Protein AF-A0A392VS24-F1 (afdb_monomer)

Structure (mmCIF, N/CA/C/O backbone):
data_AF-A0A392VS24-F1
#
_entry.id   AF-A0A392VS24-F1
#
loop_
_atom_site.group_PDB
_atom_site.id
_atom_site.type_symbol
_atom_site.label_atom_id
_atom_site.label_alt_id
_atom_site.label_comp_id
_atom_site.label_asym_id
_atom_site.label_entity_id
_atom_site.label_seq_id
_atom_site.pdbx_PDB_ins_code
_atom_site.Cartn_x
_atom_site.Cartn_y
_atom_site.Cartn_z
_atom_site.occupancy
_atom_site.B_iso_or_equiv
_atom_site.auth_seq_id
_atom_site.auth_comp_id
_atom_site.auth_asym_id
_atom_site.auth_atom_id
_atom_site.pdbx_PDB_model_num
ATOM 1 N N . MET A 1 1 ? 5.989 8.110 9.886 1.00 59.81 1 MET A N 1
ATOM 2 C CA . MET A 1 1 ? 4.891 7.137 10.090 1.00 59.81 1 MET A CA 1
ATOM 3 C C . MET A 1 1 ? 3.909 7.743 11.092 1.00 59.81 1 MET A C 1
ATOM 5 O O . MET A 1 1 ? 4.373 8.307 12.077 1.00 59.81 1 MET A O 1
ATOM 9 N N . LEU A 1 2 ? 2.597 7.736 10.822 1.00 60.22 2 LEU A N 1
ATOM 10 C CA . LEU A 1 2 ? 1.607 8.309 11.751 1.00 60.22 2 LEU A CA 1
ATOM 11 C C . LEU A 1 2 ? 1.641 7.538 13.078 1.00 60.22 2 LEU A C 1
ATOM 13 O O . LEU A 1 2 ? 1.531 6.317 13.062 1.00 60.22 2 LEU A O 1
ATOM 17 N N . LYS A 1 3 ? 1.802 8.255 14.197 1.00 65.69 3 LYS A N 1
ATOM 18 C CA . LYS A 1 3 ? 1.938 7.675 15.547 1.00 65.69 3 LYS A CA 1
ATOM 19 C C . LYS A 1 3 ? 0.654 7.033 16.088 1.00 65.69 3 LYS A C 1
ATOM 21 O O . LYS A 1 3 ? 0.726 6.285 17.052 1.00 65.69 3 LYS A O 1
ATOM 26 N N . PHE A 1 4 ? -0.492 7.297 15.463 1.00 71.44 4 PHE A N 1
ATOM 27 C CA . PHE A 1 4 ? -1.794 6.768 15.862 1.00 71.44 4 PHE A CA 1
ATOM 28 C C . PHE A 1 4 ? -2.507 6.115 14.674 1.00 71.44 4 PHE A C 1
ATOM 30 O O . PHE A 1 4 ? -2.253 6.454 13.506 1.00 71.44 4 PHE A O 1
ATOM 37 N N . GLY A 1 5 ? -3.354 5.132 14.988 1.00 78.69 5 GLY A N 1
ATOM 38 C CA . GLY A 1 5 ? -4.181 4.428 14.007 1.00 78.69 5 GLY A CA 1
ATOM 39 C C . GLY A 1 5 ? -5.162 5.382 13.333 1.00 78.69 5 GLY A C 1
ATOM 40 O O . GLY A 1 5 ? -5.368 6.493 13.828 1.00 78.69 5 GLY A O 1
ATOM 41 N N . PRO A 1 6 ? -5.732 5.009 12.175 1.00 87.12 6 PRO A N 1
ATOM 42 C CA . PRO A 1 6 ? -6.875 5.747 11.652 1.00 87.12 6 PRO A CA 1
ATOM 43 C C . PRO A 1 6 ? -8.024 5.738 12.691 1.00 87.12 6 PRO A C 1
ATOM 45 O O . PRO A 1 6 ? -8.076 4.830 13.522 1.00 87.12 6 PRO A O 1
ATOM 48 N N .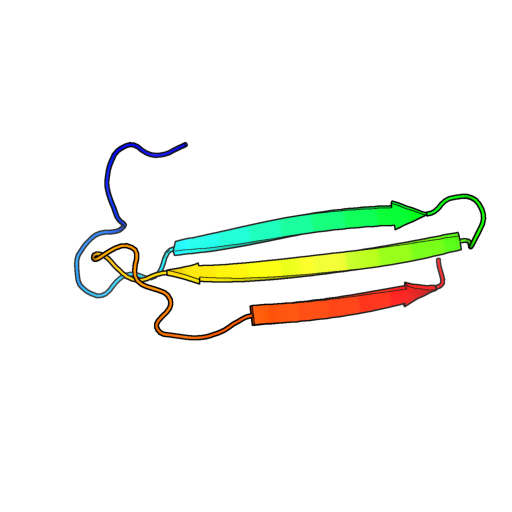 PRO A 1 7 ? -8.931 6.731 12.689 1.00 90.19 7 PRO A N 1
ATOM 49 C CA . PRO A 1 7 ? -10.103 6.730 13.568 1.00 90.19 7 PRO A CA 1
ATOM 50 C C . PRO A 1 7 ? -10.969 5.468 13.409 1.00 90.19 7 PRO A C 1
ATOM 52 O O . PRO A 1 7 ? -10.901 4.777 12.394 1.00 90.19 7 PRO A O 1
ATOM 55 N N . GLU A 1 8 ? -11.813 5.163 14.396 1.00 89.75 8 G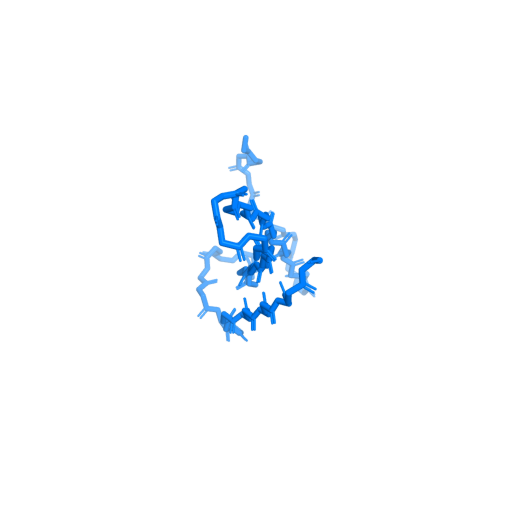LU A N 1
ATOM 56 C CA . GLU A 1 8 ? -12.759 4.045 14.284 1.00 89.75 8 GLU A CA 1
ATOM 57 C C . GLU A 1 8 ? -13.685 4.216 13.064 1.00 89.75 8 GLU A C 1
ATOM 59 O O . GLU A 1 8 ? -14.128 5.321 12.751 1.00 89.75 8 GLU A O 1
ATOM 64 N N . GLY A 1 9 ? -13.926 3.124 12.333 1.00 88.38 9 GLY A N 1
ATOM 65 C CA . GLY A 1 9 ? -14.669 3.134 11.067 1.00 88.38 9 GLY A CA 1
ATOM 66 C C . GLY A 1 9 ? -13.843 3.523 9.833 1.00 88.38 9 GLY A C 1
ATOM 67 O O . GLY A 1 9 ? -14.343 3.408 8.716 1.00 88.38 9 GLY A O 1
ATOM 68 N N . TRP A 1 10 ? -12.581 3.932 10.002 1.00 89.56 10 TRP A N 1
ATOM 69 C CA . TRP A 1 10 ? -11.671 4.249 8.901 1.00 89.56 1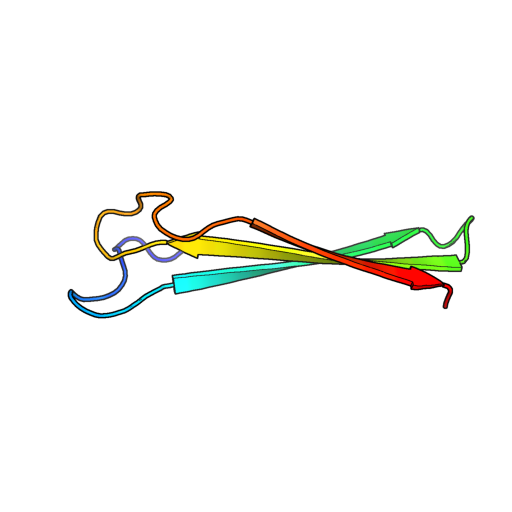0 TRP A CA 1
ATOM 70 C C . TRP A 1 10 ? -10.683 3.113 8.645 1.00 89.56 10 TRP A C 1
ATOM 72 O O . TRP A 1 10 ? -10.326 2.344 9.537 1.00 89.56 10 TRP A O 1
ATOM 82 N N . VAL A 1 11 ? -10.185 3.058 7.411 1.00 86.81 11 VAL A N 1
ATOM 83 C CA . VAL A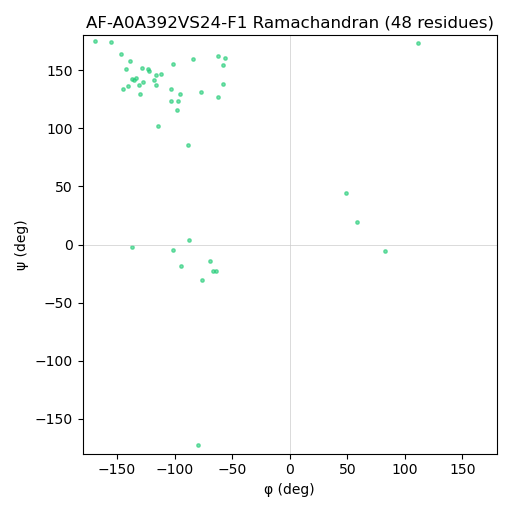 1 11 ? -9.064 2.199 7.027 1.00 86.81 11 VAL A CA 1
ATOM 84 C C . VAL A 1 11 ? -7.903 3.055 6.546 1.00 86.81 11 VAL A C 1
ATOM 86 O O . VAL A 1 11 ? -8.088 4.062 5.863 1.00 86.81 11 VAL A O 1
ATOM 89 N N . LYS A 1 12 ? -6.686 2.654 6.898 1.00 87.31 12 LYS A N 1
ATOM 90 C CA . LYS A 1 12 ? -5.457 3.213 6.346 1.00 87.31 12 LYS A CA 1
ATOM 91 C C . LYS A 1 12 ? -4.973 2.305 5.225 1.00 87.31 12 LYS A C 1
ATOM 93 O O . LYS A 1 12 ? -4.710 1.128 5.455 1.00 87.31 12 LYS A O 1
ATOM 98 N N . LEU A 1 13 ? -4.815 2.886 4.041 1.00 89.31 13 LEU A N 1
ATOM 99 C CA . LEU A 1 13 ? -4.184 2.258 2.891 1.00 89.31 13 LEU A CA 1
ATOM 100 C C . LEU A 1 13 ? -2.726 2.716 2.809 1.00 89.31 13 LEU A C 1
ATOM 102 O O . LEU A 1 13 ? -2.449 3.896 2.608 1.00 89.31 13 LEU A O 1
ATOM 106 N N . ASN A 1 14 ? -1.792 1.786 2.973 1.00 89.31 14 ASN A N 1
ATOM 107 C CA . ASN A 1 14 ? -0.383 2.009 2.666 1.00 89.31 14 ASN A CA 1
ATOM 108 C C . ASN A 1 14 ? -0.070 1.325 1.342 1.00 89.31 14 ASN A C 1
ATOM 110 O O . ASN A 1 14 ? -0.264 0.119 1.254 1.00 89.31 14 ASN A O 1
ATOM 114 N N . CYS A 1 15 ? 0.444 2.054 0.358 1.00 92.44 15 CYS A N 1
ATOM 115 C CA . CYS A 1 15 ? 0.928 1.483 -0.892 1.00 92.44 15 CYS A CA 1
ATOM 116 C C . CYS A 1 15 ? 2.388 1.863 -1.134 1.00 92.44 15 CYS A C 1
ATOM 118 O O . CYS A 1 15 ? 2.845 2.906 -0.665 1.00 92.44 15 CYS A O 1
ATOM 120 N N . ASP A 1 16 ? 3.101 0.996 -1.843 1.00 93.88 16 ASP A N 1
ATOM 121 C CA . ASP A 1 16 ? 4.451 1.256 -2.327 1.00 93.88 16 ASP A CA 1
ATOM 122 C C . ASP A 1 16 ? 4.637 0.664 -3.728 1.00 93.88 16 ASP A C 1
ATOM 124 O O . ASP A 1 16 ? 3.972 -0.307 -4.108 1.00 93.88 16 ASP A O 1
ATOM 128 N N . GLY A 1 17 ? 5.521 1.287 -4.502 1.00 94.06 17 GLY A N 1
ATOM 129 C CA . GLY A 1 17 ? 5.867 0.881 -5.858 1.00 94.06 17 GLY A CA 1
ATOM 130 C C . GLY A 1 17 ? 7.296 0.362 -5.927 1.00 94.06 17 GLY A C 1
ATOM 131 O O . GLY A 1 17 ? 8.183 0.849 -5.233 1.00 94.06 17 GLY A O 1
ATOM 132 N N . SER A 1 18 ? 7.542 -0.607 -6.802 1.00 95.25 18 SER A N 1
ATOM 133 C CA . SER A 1 18 ? 8.887 -1.087 -7.102 1.00 95.25 18 SER A CA 1
ATOM 134 C C . SER A 1 18 ? 9.082 -1.213 -8.605 1.00 95.25 18 SER A C 1
ATOM 136 O O . SER A 1 18 ? 8.167 -1.587 -9.337 1.00 95.25 18 SER A O 1
ATOM 138 N N . GLN A 1 19 ? 10.289 -0.903 -9.066 1.00 95.62 19 GLN A N 1
ATOM 139 C CA . GLN A 1 19 ? 10.659 -0.973 -10.472 1.00 95.62 19 GLN A CA 1
ATOM 140 C C . GLN A 1 19 ? 11.971 -1.734 -10.630 1.00 95.62 19 GLN A C 1
ATOM 142 O O . GLN A 1 19 ? 12.940 -1.508 -9.903 1.00 95.62 19 GLN A O 1
ATOM 147 N N . ASN A 1 20 ? 12.011 -2.609 -11.632 1.00 94.69 20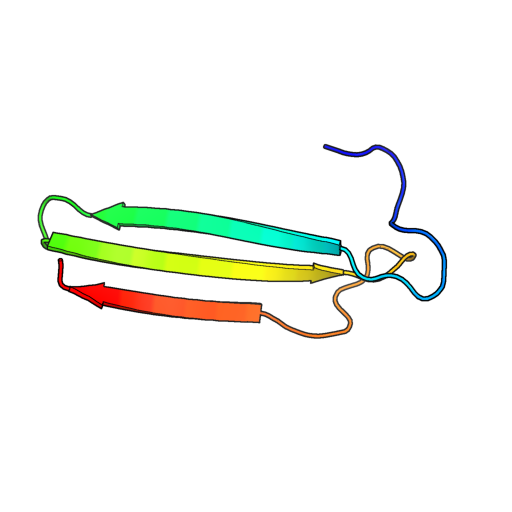 ASN A N 1
ATOM 148 C CA . ASN A 1 20 ? 13.215 -3.280 -12.082 1.00 94.69 20 ASN A CA 1
ATOM 149 C C . ASN A 1 20 ? 13.564 -2.834 -13.507 1.00 94.69 20 ASN A C 1
ATOM 151 O O . ASN A 1 20 ? 13.011 -3.337 -14.485 1.00 94.69 20 ASN A O 1
ATOM 155 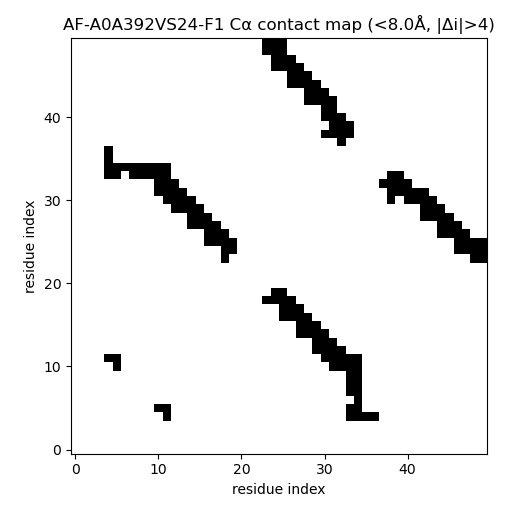N N . ASN A 1 21 ? 14.545 -1.936 -13.618 1.00 92.75 21 ASN A N 1
ATOM 156 C CA . ASN A 1 21 ? 14.994 -1.381 -14.900 1.00 92.75 21 ASN A CA 1
ATOM 157 C C . ASN A 1 21 ? 15.674 -2.403 -15.818 1.00 92.75 21 ASN A C 1
ATOM 159 O O . ASN A 1 21 ? 15.727 -2.185 -17.021 1.00 92.75 21 ASN A O 1
ATOM 163 N N . ARG A 1 22 ? 16.211 -3.509 -15.283 1.00 93.00 22 ARG A N 1
ATOM 164 C CA . ARG A 1 22 ? 16.837 -4.553 -16.114 1.00 93.00 22 ARG A CA 1
ATOM 165 C C . ARG A 1 22 ? 15.801 -5.411 -16.826 1.00 93.00 22 ARG A C 1
ATOM 167 O O . ARG A 1 22 ? 16.082 -5.934 -17.894 1.00 93.00 22 ARG A O 1
ATOM 174 N N . MET A 1 23 ? 14.637 -5.568 -16.204 1.00 91.75 23 MET A N 1
ATOM 175 C CA . MET A 1 23 ? 13.547 -6.395 -16.714 1.00 91.75 23 MET A CA 1
ATOM 176 C C . MET A 1 23 ? 12.448 -5.564 -17.383 1.00 91.75 23 MET A C 1
ATOM 178 O O . MET A 1 23 ? 11.508 -6.151 -17.897 1.00 91.75 23 MET A O 1
ATOM 182 N N . SER A 1 24 ? 12.539 -4.229 -17.340 1.00 93.94 24 SER A N 1
ATOM 183 C CA . SER A 1 24 ? 11.456 -3.310 -17.719 1.00 93.94 24 SER A CA 1
ATOM 184 C C . SER A 1 24 ? 10.123 -3.688 -17.069 1.00 93.94 24 SER A C 1
ATOM 186 O O . SER A 1 24 ? 9.087 -3.721 -17.716 1.00 93.94 24 SER A O 1
ATOM 188 N N . ILE A 1 25 ? 10.143 -4.014 -15.775 1.00 95.75 25 ILE A N 1
ATOM 189 C CA . ILE A 1 25 ? 8.936 -4.359 -15.011 1.00 95.75 25 ILE A CA 1
ATOM 190 C C . ILE A 1 25 ? 8.743 -3.318 -13.919 1.00 95.75 25 ILE A C 1
ATOM 192 O O . ILE A 1 25 ? 9.696 -2.957 -13.221 1.00 95.75 25 ILE A O 1
ATOM 196 N N . ALA A 1 26 ? 7.503 -2.885 -13.737 1.00 95.88 26 ALA A N 1
ATOM 197 C CA . ALA A 1 26 ? 7.070 -2.147 -12.564 1.00 95.88 26 ALA A CA 1
ATOM 198 C C . ALA A 1 26 ? 5.919 -2.876 -11.881 1.00 95.88 26 ALA A C 1
ATOM 200 O O . ALA A 1 26 ? 5.111 -3.549 -12.515 1.00 95.88 26 ALA A O 1
ATOM 201 N N . GLY A 1 27 ? 5.839 -2.734 -10.570 1.00 95.19 27 GLY A N 1
ATOM 202 C CA . GLY A 1 27 ? 4.723 -3.237 -9.797 1.00 95.19 27 GLY A CA 1
ATOM 203 C C . GLY A 1 27 ? 4.423 -2.339 -8.618 1.00 95.19 27 GLY A C 1
ATOM 204 O O . GLY A 1 27 ? 5.228 -1.494 -8.222 1.00 95.19 27 GLY A O 1
ATOM 205 N N . CYS A 1 28 ? 3.247 -2.526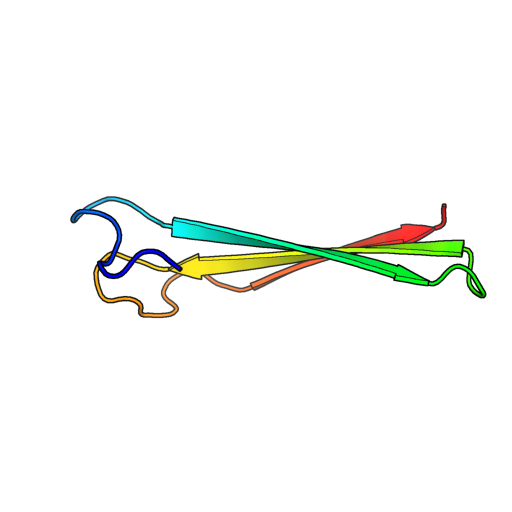 -8.050 1.00 95.69 28 CYS A N 1
ATOM 206 C CA . CYS A 1 28 ? 2.849 -1.873 -6.821 1.00 95.69 28 CYS A CA 1
ATOM 207 C C . CYS A 1 28 ? 2.110 -2.859 -5.930 1.00 95.69 28 CYS A C 1
ATOM 209 O O . CYS A 1 28 ? 1.5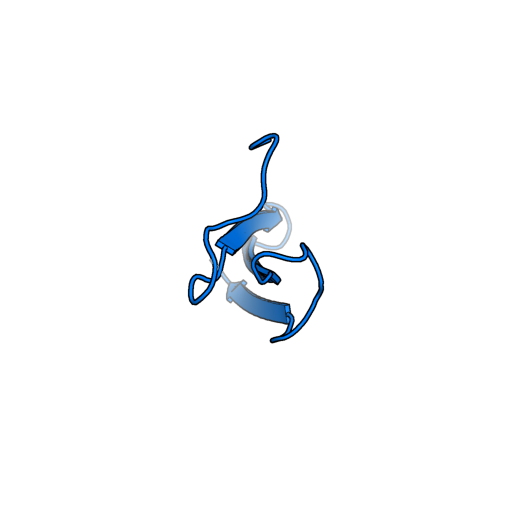70 -3.871 -6.377 1.00 95.69 28 CYS A O 1
ATOM 211 N N . GLY A 1 29 ? 2.093 -2.560 -4.643 1.00 93.88 29 GLY A N 1
ATOM 212 C CA . GLY A 1 29 ? 1.275 -3.298 -3.706 1.00 93.88 29 GLY A CA 1
ATOM 213 C C . GLY A 1 29 ? 0.951 -2.464 -2.491 1.00 93.88 29 GLY A C 1
ATOM 214 O O . GLY A 1 29 ? 1.441 -1.344 -2.326 1.00 93.88 29 GLY A O 1
ATOM 215 N N . GLY A 1 30 ? 0.110 -3.007 -1.628 1.00 92.12 30 GLY A N 1
ATOM 216 C CA . GLY A 1 30 ? -0.252 -2.300 -0.421 1.00 92.12 30 GLY A CA 1
ATOM 217 C C . GLY A 1 30 ? -1.001 -3.125 0.601 1.00 92.12 30 GLY A C 1
ATOM 218 O O . GLY A 1 30 ? -1.327 -4.293 0.404 1.00 92.12 30 GLY A O 1
ATOM 219 N N . LEU A 1 31 ? -1.227 -2.465 1.729 1.00 90.25 31 LEU A N 1
ATOM 220 C CA . LEU A 1 31 ? -1.784 -3.021 2.945 1.00 90.25 31 LEU A CA 1
ATOM 221 C C . LEU A 1 31 ? -2.923 -2.135 3.435 1.00 90.25 31 LEU A C 1
ATOM 223 O O . LEU A 1 31 ? -2.742 -0.924 3.604 1.00 90.25 31 LEU A O 1
ATOM 227 N N . LEU A 1 32 ? -4.064 -2.757 3.719 1.00 89.62 32 LEU A N 1
ATOM 228 C CA . LEU A 1 32 ? -5.174 -2.132 4.430 1.00 89.62 32 LEU A CA 1
ATOM 229 C C . LEU A 1 32 ? -5.099 -2.464 5.920 1.00 89.62 32 LEU A C 1
ATOM 231 O O . LEU A 1 32 ? -4.994 -3.631 6.291 1.00 89.62 32 LEU A O 1
ATOM 235 N N . ARG A 1 33 ? -5.181 -1.434 6.763 1.00 86.31 33 ARG A N 1
ATOM 236 C CA . ARG A 1 33 ? -5.176 -1.557 8.228 1.00 86.31 33 ARG A CA 1
ATOM 237 C C . ARG A 1 33 ? -6.360 -0.821 8.841 1.00 86.31 33 ARG A C 1
ATOM 239 O O . ARG A 1 33 ? -6.656 0.293 8.401 1.00 86.31 33 ARG A O 1
ATOM 246 N N . ASP A 1 34 ? -6.998 -1.391 9.854 1.00 86.31 34 ASP A N 1
ATOM 247 C CA . ASP A 1 34 ? -7.998 -0.691 10.663 1.00 86.31 34 ASP A CA 1
ATOM 248 C C . ASP A 1 34 ? -7.375 0.232 11.730 1.00 86.31 34 ASP A C 1
ATOM 250 O O . ASP A 1 34 ? -6.162 0.473 11.791 1.00 86.31 34 ASP A O 1
ATOM 254 N N . SER A 1 35 ? -8.243 0.768 12.589 1.00 86.75 35 SER A N 1
ATOM 255 C CA . SER A 1 35 ? -7.897 1.610 13.735 1.00 86.75 35 SER A CA 1
ATOM 256 C C . SER A 1 35 ? -7.076 0.894 14.811 1.00 86.75 35 SER A C 1
ATOM 258 O O . SER A 1 35 ? -6.349 1.552 15.559 1.00 86.75 35 SER A O 1
ATOM 260 N N . LYS A 1 36 ? -7.132 -0.440 14.874 1.00 84.50 36 LYS A N 1
ATOM 261 C CA . LYS A 1 36 ? -6.351 -1.287 15.785 1.00 84.50 36 LYS A CA 1
ATOM 262 C C . LYS A 1 36 ? -4.985 -1.657 15.209 1.00 84.50 36 LYS A C 1
ATOM 264 O O . LYS A 1 36 ? -4.246 -2.395 15.859 1.00 84.50 36 LYS A O 1
ATOM 269 N N . TRP A 1 37 ? -4.637 -1.129 14.030 1.00 73.75 37 TRP A N 1
ATOM 270 C CA . TRP A 1 37 ? -3.430 -1.479 13.275 1.00 73.75 37 TRP A CA 1
ATOM 271 C C . TRP A 1 37 ? -3.335 -2.961 12.916 1.00 73.75 37 TRP A C 1
ATOM 273 O O . TRP A 1 37 ? -2.243 -3.449 12.607 1.00 73.75 37 TRP A O 1
ATOM 283 N N . GLN A 1 38 ? -4.456 -3.674 12.944 1.00 70.81 38 GLN A N 1
ATOM 284 C CA . GLN A 1 38 ? -4.484 -5.069 12.555 1.00 70.81 38 GLN A CA 1
ATOM 285 C C . GLN A 1 38 ? -4.617 -5.185 11.030 1.00 70.81 38 GLN A C 1
ATOM 287 O O . GLN A 1 38 ? -4.899 -4.216 10.319 1.00 70.81 38 GLN A O 1
ATOM 292 N N . MET A 1 39 ? -4.238 -6.349 10.499 1.00 64.06 39 MET A N 1
ATOM 293 C CA . MET A 1 39 ? -4.375 -6.657 9.074 1.00 64.06 39 MET A CA 1
ATOM 294 C C . MET A 1 39 ? -5.746 -7.261 8.848 1.00 64.06 39 MET A C 1
ATOM 296 O O . MET A 1 39 ? -5.897 -8.479 8.845 1.00 64.06 39 MET A O 1
ATOM 300 N N . ASP A 1 40 ? -6.747 -6.416 8.665 1.00 57.84 40 ASP A N 1
ATOM 301 C CA . ASP A 1 40 ? -8.125 -6.915 8.678 1.00 57.84 40 ASP A CA 1
ATOM 302 C C . ASP A 1 40 ? -8.635 -7.219 7.272 1.00 57.84 40 ASP A C 1
ATOM 304 O O . ASP A 1 40 ? -9.638 -7.917 7.132 1.00 57.84 40 ASP A O 1
ATOM 308 N N . LYS A 1 41 ? -7.995 -6.673 6.219 1.00 61.28 41 LYS A N 1
ATOM 309 C CA . LYS A 1 41 ? -8.616 -6.617 4.879 1.00 61.28 41 LYS A CA 1
ATOM 310 C C . LYS A 1 41 ? -7.738 -6.973 3.675 1.00 61.28 41 LYS A C 1
ATOM 312 O O . LYS A 1 41 ? -8.274 -7.056 2.575 1.00 61.28 41 LYS A O 1
ATOM 317 N N . GLY A 1 42 ? -6.451 -7.275 3.862 1.00 64.50 42 GLY A N 1
ATOM 318 C CA . GLY A 1 42 ? -5.655 -7.976 2.846 1.00 64.50 42 GLY A CA 1
ATOM 319 C C . GLY A 1 42 ? -4.541 -7.179 2.164 1.00 64.50 42 GLY A C 1
ATOM 320 O O . GLY A 1 42 ? -4.346 -5.980 2.381 1.00 64.50 42 GLY A O 1
ATOM 321 N N . ILE A 1 43 ? -3.788 -7.930 1.359 1.00 80.88 43 ILE A N 1
ATOM 322 C CA . ILE A 1 43 ? -2.670 -7.490 0.524 1.00 80.88 43 ILE A CA 1
ATOM 323 C C . ILE A 1 43 ? -3.178 -7.427 -0.916 1.00 80.88 43 ILE A C 1
ATOM 325 O O . ILE A 1 43 ? -3.804 -8.379 -1.378 1.00 80.88 43 ILE A O 1
ATOM 329 N N . PHE A 1 44 ? -2.879 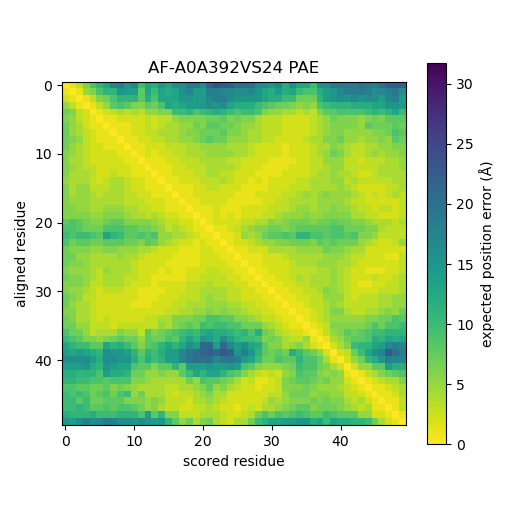-6.346 -1.629 1.00 82.50 44 PHE A N 1
ATOM 330 C CA . PHE A 1 44 ? -3.022 -6.301 -3.086 1.00 82.50 44 PHE A CA 1
ATOM 331 C C . PHE A 1 44 ? -1.651 -6.102 -3.724 1.00 82.50 44 PHE A C 1
ATOM 333 O O . PHE A 1 44 ? -0.788 -5.430 -3.153 1.00 82.50 44 PHE A O 1
ATOM 340 N N . THR A 1 45 ? -1.461 -6.703 -4.895 1.00 86.75 45 THR A N 1
ATOM 341 C CA . THR A 1 45 ? -0.227 -6.639 -5.679 1.00 86.75 45 THR A CA 1
ATOM 342 C C . THR A 1 45 ? -0.578 -6.637 -7.156 1.00 86.75 45 THR A C 1
ATOM 344 O O . THR A 1 45 ? -1.353 -7.484 -7.588 1.00 86.75 45 THR A O 1
ATOM 347 N N . GLU A 1 46 ? 0.034 -5.748 -7.922 1.00 86.62 46 GLU A N 1
ATOM 348 C CA . GLU A 1 46 ? -0.116 -5.663 -9.374 1.00 86.62 46 GLU A CA 1
ATOM 349 C C . GLU A 1 46 ? 1.266 -5.472 -10.007 1.00 86.62 46 GLU A C 1
ATOM 351 O O . GLU A 1 46 ? 2.107 -4.759 -9.455 1.00 86.62 46 GLU A O 1
ATOM 356 N N . ALA A 1 47 ? 1.519 -6.105 -11.155 1.00 88.31 47 ALA A N 1
ATOM 357 C CA . ALA A 1 47 ? 2.785 -5.999 -11.879 1.00 88.31 47 ALA A CA 1
ATOM 358 C C . ALA A 1 47 ? 2.553 -5.931 -13.391 1.00 88.31 47 ALA A C 1
ATOM 360 O O . ALA A 1 47 ? 1.746 -6.674 -13.944 1.00 88.31 47 ALA A O 1
ATOM 361 N N . TRP A 1 48 ? 3.283 -5.031 -14.042 1.00 89.62 48 TRP A N 1
ATOM 362 C CA . TRP A 1 48 ? 3.119 -4.660 -15.440 1.00 89.62 48 TRP A CA 1
ATOM 363 C C . TRP A 1 48 ? 4.498 -4.560 -16.096 1.00 89.62 48 TRP A C 1
ATOM 365 O O . TRP A 1 48 ? 5.463 -4.101 -15.477 1.00 89.62 48 TRP A O 1
ATOM 375 N N . SER A 1 49 ? 4.596 -4.987 -17.355 1.00 85.94 49 SER A N 1
ATOM 376 C CA . SER A 1 49 ? 5.769 -4.667 -18.171 1.00 85.94 49 SER A CA 1
ATOM 377 C C . SER A 1 49 ? 5.652 -3.214 -18.634 1.00 85.94 49 SER A C 1
ATOM 379 O O . SER A 1 49 ? 4.583 -2.811 -19.096 1.00 85.94 49 SER A O 1
ATOM 381 N N . LEU A 1 50 ? 6.728 -2.449 -18.470 1.00 73.62 50 LEU A N 1
ATOM 382 C CA . LEU A 1 50 ? 6.894 -1.079 -18.958 1.00 73.62 50 LEU A CA 1
ATOM 383 C C . LEU A 1 50 ? 7.408 -1.057 -20.399 1.00 73.62 50 LEU A C 1
ATOM 385 O O . LEU A 1 50 ? 8.204 -1.960 -20.754 1.00 73.62 50 LEU A O 1
#

Radius of gyration: 14.06 Å; Cα contacts (8 Å, |Δi|>4): 92; chains: 1; bounding box: 32×16×35 Å

Organism: NCBI:txid97028

Secondary structure (DSSP, 8-state):
--SSPPPTT--EEEEEEEEETTTTEEEEEEEEE-TT----S-EEEEEEE-

Foldseek 3Di:
DDPFFDDAPDKDKDKDKDADPVQQKIKMKIAIAHRVRDRDDDIDMDMDRD

Solvent-accessible surface area (backbone atoms only — not comparable to full-atom values): 3068 Å² total; per-residue (Å²): 131,80,94,62,55,42,58,87,97,38,70,42,78,49,71,54,75,51,74,40,83,91,75,37,33,38,33,38,36,36,42,37,24,36,39,83,67,42,81,79,75,53,77,51,77,51,76,45,80,105

Nearest PDB structures (foldseek):
  3goc-assembly1_A  TM=7.299E-01  e=2.713E-01  Streptomyces avermitilis MA-4680 = NBRC 14893
  3hst-assembly2_B  TM=7.862E-01  e=8.729E-01  Mycobacterium tuberculosis
  4xpu-assembly1_A  TM=8.287E-01  e=2.525E+00  Escherichia coli S88
  4z9c-assembly1_F  TM=4.518E-01  e=5.602E+00  Escherichia coli
  7u06-assembly1_c  TM=5.864E-01  e=8.568E+00  Saccharomyces cerevisiae

pLDDT: mean 84.59, std 11.01, range [57.84, 95.88]

Mean predicted aligned error: 5.59 Å

Sequence (50 aa):
MLKFGPPEGWVKLNCDGSQNNRMSIAGCGGLLRDSKWQMDKGIFTEAWSL